Protein AF-A0A383BX82-F1 (afdb_monomer)

InterPro domains:
  IPR032688 ABC-2 type transporter permease protein NosY-like [PF12679] (56-108)
  IPR051449 ABC-2 integral membrane transporter component [PTHR30294] (46-108)

pLDDT: mean 72.77, std 10.82, range [38.78, 86.19]

Structure (mmCIF, N/CA/C/O backbone):
data_AF-A0A383BX82-F1
#
_entry.id   AF-A0A383BX82-F1
#
loop_
_atom_site.group_PDB
_atom_site.id
_atom_site.type_symbol
_atom_site.label_atom_id
_atom_site.label_alt_id
_atom_site.label_comp_id
_atom_site.label_asym_id
_atom_site.label_entity_id
_atom_site.label_seq_id
_atom_site.pdbx_PDB_ins_code
_atom_site.Cartn_x
_atom_site.Cartn_y
_atom_site.Cartn_z
_atom_site.occupancy
_atom_site.B_iso_or_equiv
_atom_site.auth_seq_id
_atom_site.auth_comp_id
_atom_site.auth_asym_id
_atom_site.auth_atom_id
_atom_site.pdbx_PDB_model_num
ATOM 1 N N . LEU A 1 1 ? -21.306 5.546 4.176 1.00 38.78 1 LEU A N 1
ATOM 2 C CA . LEU A 1 1 ? -20.484 5.124 3.016 1.00 38.78 1 LEU A CA 1
ATOM 3 C C . LEU A 1 1 ? -19.289 6.042 2.712 1.00 38.78 1 LEU A C 1
ATOM 5 O O . LEU A 1 1 ? -18.269 5.518 2.304 1.00 38.78 1 LEU A O 1
ATOM 9 N N . ILE A 1 2 ? -19.361 7.365 2.923 1.00 40.50 2 ILE A N 1
ATOM 10 C CA . ILE A 1 2 ? -18.286 8.305 2.517 1.00 40.50 2 ILE A CA 1
ATOM 11 C C . ILE A 1 2 ? -17.115 8.367 3.525 1.00 40.50 2 ILE A C 1
ATOM 13 O O . ILE A 1 2 ? -15.969 8.502 3.120 1.00 40.50 2 ILE A O 1
ATOM 17 N N . SER A 1 3 ? -17.364 8.157 4.824 1.00 40.38 3 SER A N 1
ATOM 18 C CA . SER A 1 3 ? -16.331 8.316 5.870 1.00 40.38 3 SER A CA 1
ATOM 19 C C . SER A 1 3 ? -15.223 7.243 5.854 1.00 40.38 3 SER A C 1
ATOM 21 O O . SER A 1 3 ? -14.104 7.498 6.287 1.00 40.38 3 SER A O 1
ATOM 23 N N . TYR A 1 4 ? -15.482 6.053 5.293 1.00 45.59 4 TYR A N 1
ATOM 24 C CA . TYR A 1 4 ? -14.474 4.980 5.225 1.00 45.59 4 TYR A CA 1
ATOM 25 C C . TYR A 1 4 ? -13.432 5.209 4.109 1.00 45.59 4 TYR A C 1
ATOM 27 O O . TYR A 1 4 ? -12.323 4.695 4.190 1.00 45.59 4 TYR A O 1
ATOM 35 N N . PHE A 1 5 ? -13.748 6.052 3.113 1.00 47.09 5 PHE A N 1
ATOM 36 C CA . PHE A 1 5 ? -12.791 6.558 2.116 1.00 47.09 5 PHE A CA 1
ATOM 37 C C . PHE A 1 5 ? -12.114 7.876 2.550 1.00 47.09 5 PHE A C 1
ATOM 39 O O . PHE A 1 5 ? -11.331 8.441 1.787 1.00 47.09 5 PHE A O 1
ATOM 46 N N . SER A 1 6 ? -12.390 8.370 3.766 1.00 46.78 6 SER A N 1
ATOM 47 C CA . SER A 1 6 ? -11.918 9.665 4.282 1.00 46.78 6 SER A CA 1
ATOM 48 C C . SER A 1 6 ? -10.793 9.577 5.315 1.00 46.78 6 SER A C 1
ATOM 50 O O . SER A 1 6 ? -10.519 10.573 5.981 1.00 46.78 6 SER A O 1
ATOM 52 N N . THR A 1 7 ? -10.088 8.450 5.450 1.00 55.91 7 THR A N 1
ATOM 53 C CA . THR A 1 7 ? -8.778 8.476 6.115 1.00 55.91 7 THR A CA 1
ATOM 54 C C . THR A 1 7 ? -7.697 8.745 5.061 1.00 55.91 7 THR A C 1
ATOM 56 O O . THR A 1 7 ? -7.280 7.817 4.362 1.00 55.91 7 THR A O 1
ATOM 59 N N . PRO A 1 8 ? -7.194 9.996 4.923 1.00 63.03 8 PRO A N 1
ATOM 60 C CA . PRO A 1 8 ? -6.128 10.340 3.969 1.00 63.03 8 PRO A CA 1
ATOM 61 C C . PRO A 1 8 ? -4.891 9.444 4.125 1.00 63.03 8 PRO A C 1
ATOM 63 O O . PRO A 1 8 ? -4.123 9.241 3.191 1.00 63.03 8 PRO A O 1
ATOM 66 N N . LEU A 1 9 ? -4.749 8.824 5.293 1.00 69.12 9 LEU A N 1
ATOM 67 C CA . LEU A 1 9 ? -3.708 7.870 5.617 1.00 69.12 9 LEU A CA 1
ATOM 68 C C . LEU A 1 9 ? -3.700 6.618 4.718 1.00 69.12 9 LEU A C 1
ATOM 70 O O . LEU A 1 9 ? -2.635 6.076 4.457 1.00 69.12 9 LEU A O 1
ATOM 74 N N . ALA A 1 10 ? -4.848 6.118 4.245 1.00 69.62 10 ALA A N 1
ATOM 75 C CA . ALA A 1 10 ? -4.897 4.977 3.319 1.00 69.62 10 ALA A CA 1
ATOM 76 C C . ALA A 1 10 ? -4.145 5.298 2.014 1.00 69.62 10 ALA A C 1
ATOM 78 O O . ALA A 1 10 ? -3.256 4.555 1.601 1.00 69.62 10 ALA A O 1
ATOM 79 N N . TYR A 1 11 ? -4.416 6.472 1.446 1.00 74.38 11 TYR A N 1
ATOM 80 C CA . TYR A 1 11 ? -3.732 6.980 0.261 1.00 74.38 11 TYR A CA 1
ATOM 81 C C . TYR A 1 11 ? -2.240 7.214 0.508 1.00 74.38 11 TYR A C 1
ATOM 83 O O . TYR A 1 11 ? -1.431 6.881 -0.351 1.00 74.38 11 TYR A O 1
ATOM 91 N N . VAL A 1 12 ? -1.857 7.706 1.692 1.00 80.94 12 VAL A N 1
ATOM 92 C CA . VAL A 1 12 ? -0.441 7.888 2.059 1.00 80.94 12 VAL A CA 1
ATOM 93 C C . VAL A 1 12 ? 0.330 6.568 1.979 1.00 80.94 12 VAL A C 1
ATOM 95 O O . VAL A 1 12 ? 1.410 6.535 1.397 1.00 80.94 12 VAL A O 1
ATOM 98 N N . PHE A 1 13 ? -0.228 5.468 2.493 1.00 78.50 13 PHE A N 1
ATOM 99 C CA . PHE A 1 13 ? 0.424 4.156 2.406 1.00 78.50 13 PHE A CA 1
ATOM 100 C C . PHE A 1 13 ? 0.571 3.670 0.960 1.00 78.50 13 PHE A C 1
ATOM 102 O O . PHE A 1 13 ? 1.629 3.154 0.610 1.00 78.50 13 PHE A O 1
ATOM 109 N N . ILE A 1 14 ? -0.446 3.873 0.114 1.00 79.94 14 ILE A N 1
ATOM 110 C CA . ILE A 1 14 ? -0.378 3.521 -1.315 1.00 79.94 14 ILE A CA 1
ATOM 111 C C . ILE A 1 14 ? 0.702 4.343 -2.023 1.00 79.94 14 ILE A C 1
ATOM 113 O O . ILE A 1 14 ? 1.520 3.788 -2.749 1.00 79.94 14 ILE A O 1
ATOM 117 N N . VAL A 1 15 ? 0.743 5.657 -1.792 1.00 83.94 15 VAL A N 1
ATOM 118 C CA . VAL A 1 15 ? 1.742 6.545 -2.405 1.00 83.94 15 VAL A CA 1
ATOM 119 C C . VAL A 1 15 ? 3.152 6.158 -1.965 1.00 83.94 15 VAL A C 1
ATOM 121 O O . VAL A 1 15 ? 4.030 6.016 -2.811 1.00 83.94 15 VAL A O 1
ATOM 124 N N . ILE A 1 16 ? 3.372 5.921 -0.667 1.00 86.06 16 ILE A N 1
ATOM 125 C CA . ILE A 1 16 ? 4.670 5.461 -0.153 1.00 86.06 16 ILE A CA 1
ATOM 126 C C . ILE A 1 16 ? 5.053 4.125 -0.794 1.00 86.06 16 ILE A C 1
ATOM 128 O O . ILE A 1 16 ? 6.184 3.971 -1.247 1.00 86.06 16 ILE A O 1
ATOM 132 N N . PHE A 1 17 ? 4.118 3.178 -0.884 1.00 85.19 17 PHE A N 1
ATOM 133 C CA . PHE A 1 17 ? 4.359 1.889 -1.522 1.00 85.19 17 PHE A CA 1
ATOM 134 C C . PHE A 1 17 ? 4.759 2.033 -2.995 1.00 85.19 17 PHE A C 1
ATOM 136 O O . PHE A 1 17 ? 5.726 1.408 -3.426 1.00 85.19 17 PHE A O 1
ATOM 143 N N . LEU A 1 18 ? 4.071 2.883 -3.759 1.00 83.75 18 LEU A N 1
ATOM 144 C CA . LEU A 1 18 ? 4.383 3.133 -5.169 1.00 83.75 18 LEU A CA 1
ATOM 145 C C . LEU A 1 18 ? 5.738 3.815 -5.354 1.00 83.75 18 LEU A C 1
ATOM 147 O O . LEU A 1 18 ? 6.503 3.423 -6.238 1.00 83.75 18 LEU A O 1
ATOM 151 N N . VAL A 1 19 ? 6.059 4.801 -4.511 1.00 86.19 19 VAL A N 1
ATOM 152 C CA . VAL A 1 19 ? 7.354 5.494 -4.549 1.00 86.19 19 VAL A CA 1
ATOM 153 C C . VAL A 1 19 ? 8.483 4.536 -4.186 1.00 86.19 19 VAL A C 1
ATOM 155 O O . VAL A 1 19 ? 9.489 4.498 -4.892 1.00 86.19 19 VAL A O 1
ATOM 158 N N . LEU A 1 20 ? 8.320 3.725 -3.137 1.00 85.69 20 LEU A N 1
ATOM 159 C CA . LEU A 1 20 ? 9.302 2.708 -2.765 1.00 85.69 20 LEU A CA 1
ATOM 160 C C . LEU A 1 20 ? 9.471 1.684 -3.885 1.00 85.69 20 LEU A C 1
ATOM 162 O O . LEU A 1 20 ? 10.588 1.464 -4.333 1.00 85.69 20 LEU A O 1
ATOM 166 N N . THR A 1 21 ? 8.385 1.118 -4.408 1.00 82.31 21 THR A N 1
ATOM 167 C CA . THR A 1 21 ? 8.459 0.116 -5.482 1.00 82.31 21 THR A CA 1
ATOM 168 C C . THR A 1 21 ? 9.147 0.672 -6.731 1.00 82.31 21 THR A C 1
ATOM 170 O O . THR A 1 21 ? 10.005 0.003 -7.308 1.00 82.31 21 THR A O 1
ATOM 173 N N . SER A 1 22 ? 8.854 1.920 -7.108 1.00 78.12 22 SER A N 1
ATOM 174 C CA . SER A 1 22 ? 9.530 2.599 -8.221 1.00 78.12 22 SER A CA 1
ATOM 175 C C . SER A 1 22 ? 11.012 2.838 -7.917 1.00 78.12 22 SER A C 1
ATOM 177 O O . SER A 1 22 ? 11.869 2.501 -8.725 1.00 78.12 22 SER A O 1
ATOM 179 N N . THR A 1 23 ? 11.343 3.350 -6.731 1.00 81.75 23 THR A N 1
ATOM 180 C CA . THR A 1 23 ? 12.731 3.653 -6.340 1.00 81.75 23 THR A CA 1
ATOM 181 C C . THR A 1 23 ? 13.578 2.385 -6.280 1.00 81.75 23 THR A C 1
ATOM 183 O O . THR A 1 23 ? 14.685 2.351 -6.808 1.00 81.75 23 THR A O 1
ATOM 186 N N . PHE A 1 24 ? 13.052 1.310 -5.696 1.00 79.75 24 PHE A N 1
ATOM 187 C CA . PHE A 1 24 ? 13.736 0.022 -5.646 1.00 79.75 24 PHE A CA 1
ATOM 188 C C . PHE A 1 24 ? 13.928 -0.570 -7.044 1.00 79.75 24 PHE A C 1
ATOM 190 O O . PHE A 1 24 ? 14.996 -1.095 -7.329 1.00 79.75 24 PHE A O 1
ATOM 197 N N . THR A 1 25 ? 12.943 -0.440 -7.935 1.00 75.38 25 THR A N 1
ATOM 198 C CA . THR A 1 25 ? 13.055 -0.956 -9.309 1.00 75.38 25 THR A CA 1
ATOM 199 C C . THR A 1 25 ? 14.057 -0.149 -10.142 1.00 75.38 25 THR A C 1
ATOM 201 O O . THR A 1 25 ? 14.941 -0.737 -10.757 1.00 75.38 25 THR A O 1
ATOM 204 N N . PHE A 1 26 ? 13.979 1.186 -10.135 1.00 73.75 26 PHE A N 1
ATOM 205 C CA . PHE A 1 26 ? 14.826 2.037 -10.981 1.00 73.75 26 PHE A CA 1
ATOM 206 C C . PHE A 1 26 ? 16.232 2.272 -10.414 1.00 73.75 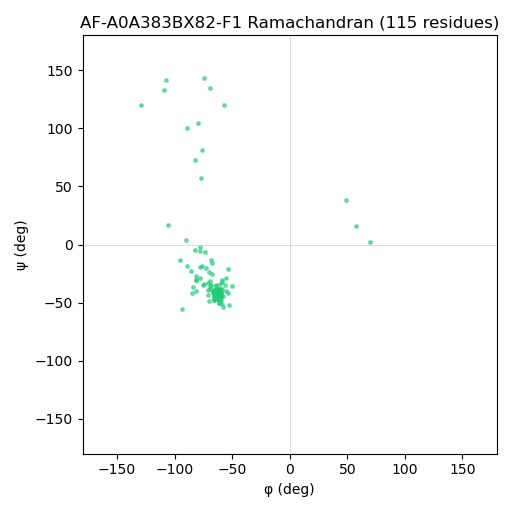26 PHE A C 1
ATOM 208 O O . PHE A 1 26 ? 17.192 2.260 -11.182 1.00 73.75 26 PHE A O 1
ATOM 215 N N . TYR A 1 27 ? 16.361 2.479 -9.098 1.00 74.31 27 TYR A N 1
ATOM 216 C CA . TYR A 1 27 ? 17.625 2.841 -8.445 1.00 74.31 27 TYR A CA 1
ATOM 217 C C . TYR A 1 27 ? 18.382 1.612 -7.922 1.00 74.31 27 TYR A C 1
ATOM 219 O O . TYR A 1 27 ? 19.514 1.386 -8.319 1.00 74.31 27 TYR A O 1
ATOM 227 N N . LEU A 1 28 ? 17.759 0.772 -7.082 1.00 69.38 28 LEU A N 1
ATOM 228 C CA . LEU A 1 28 ? 18.412 -0.439 -6.535 1.00 69.38 28 LEU A CA 1
ATOM 229 C C . LEU A 1 28 ? 18.453 -1.603 -7.534 1.00 69.38 28 LEU A C 1
ATOM 231 O O . LEU A 1 28 ? 19.347 -2.445 -7.490 1.00 69.38 28 LEU A O 1
ATOM 235 N N . GLY A 1 29 ? 17.484 -1.658 -8.444 1.00 67.62 29 GLY A N 1
ATOM 236 C CA . GLY A 1 29 ? 17.442 -2.614 -9.539 1.00 67.62 29 GLY A CA 1
ATOM 237 C C . GLY A 1 29 ? 18.448 -2.30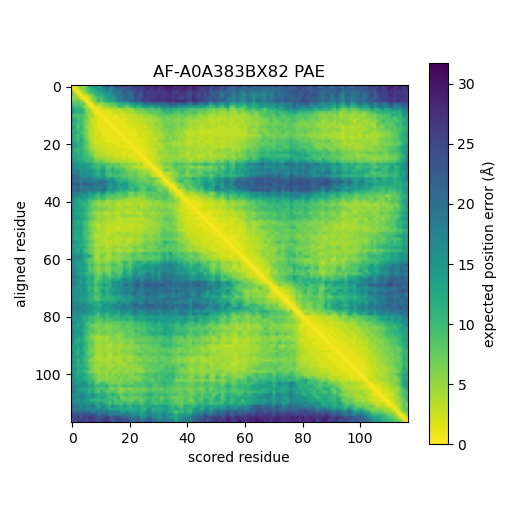8 -10.646 1.00 67.62 29 GLY A C 1
ATOM 238 O O . GLY A 1 29 ? 18.600 -3.142 -11.531 1.00 67.62 29 GLY A O 1
ATOM 239 N N . ASN A 1 30 ? 19.161 -1.172 -10.605 1.00 67.25 30 ASN A N 1
ATOM 240 C CA . ASN A 1 30 ? 20.081 -0.734 -11.661 1.00 67.25 30 ASN A CA 1
ATOM 241 C C . ASN A 1 30 ? 19.439 -0.800 -13.058 1.00 67.25 30 ASN A C 1
ATOM 243 O O . ASN A 1 30 ? 20.086 -1.193 -14.025 1.00 67.25 30 ASN A O 1
ATOM 247 N N . PHE A 1 31 ? 18.152 -0.447 -13.161 1.00 66.44 31 PHE A N 1
ATOM 248 C CA . PHE A 1 31 ? 17.374 -0.582 -14.398 1.00 66.44 31 PHE A CA 1
ATOM 249 C C . PHE A 1 31 ? 18.040 0.147 -15.575 1.00 66.44 31 PHE A C 1
ATOM 251 O O . PHE A 1 31 ? 18.120 -0.386 -16.675 1.00 66.44 31 PHE A O 1
ATOM 258 N N . TYR A 1 32 ? 18.597 1.333 -15.311 1.00 63.12 32 TYR A N 1
ATOM 259 C CA . TYR A 1 32 ? 19.310 2.129 -16.312 1.00 63.12 32 TYR A CA 1
ATOM 260 C C . TYR A 1 32 ? 20.709 1.591 -16.648 1.00 63.12 32 TYR A C 1
ATOM 262 O O . TYR A 1 32 ? 21.127 1.684 -17.796 1.00 63.12 32 TYR A O 1
ATOM 270 N N . GLU A 1 33 ? 21.434 1.015 -15.684 1.00 61.53 33 GLU A N 1
ATOM 271 C CA . GLU A 1 33 ? 22.797 0.503 -15.915 1.00 61.53 33 GLU A CA 1
ATOM 272 C C . GLU A 1 33 ? 22.808 -0.891 -16.555 1.00 61.53 33 GLU A C 1
ATOM 274 O O . GLU A 1 33 ? 23.762 -1.238 -17.247 1.00 61.53 33 GLU A O 1
ATOM 279 N N . ARG A 1 34 ? 21.757 -1.700 -16.347 1.00 63.59 34 ARG A N 1
ATOM 280 C CA . ARG A 1 34 ? 21.658 -3.042 -16.942 1.00 63.59 34 ARG A CA 1
ATOM 281 C C . ARG A 1 34 ? 21.379 -3.019 -18.441 1.00 63.59 34 ARG A C 1
ATOM 283 O O . ARG A 1 34 ? 21.604 -4.038 -19.084 1.00 63.59 34 ARG A O 1
ATOM 290 N N . GLY A 1 35 ? 20.862 -1.913 -18.987 1.00 63.09 35 GLY A N 1
ATOM 291 C CA . GLY A 1 35 ? 20.487 -1.818 -20.404 1.00 63.09 35 GLY A CA 1
ATOM 292 C C . GLY A 1 35 ? 19.461 -2.871 -20.849 1.00 63.09 35 GLY A C 1
ATOM 293 O O . GLY A 1 35 ? 19.318 -3.114 -22.039 1.00 63.09 35 GLY A O 1
ATOM 294 N N . GLN A 1 36 ? 18.776 -3.518 -19.901 1.00 62.34 36 GLN A N 1
ATOM 295 C CA . GLN A 1 36 ? 17.768 -4.545 -20.139 1.00 62.34 36 GLN A CA 1
ATOM 296 C C . GLN A 1 36 ? 16.510 -4.191 -19.359 1.00 62.34 36 GLN A C 1
ATOM 298 O O . GLN A 1 36 ? 16.529 -4.098 -18.127 1.00 62.34 36 GLN A O 1
ATOM 303 N N . ALA A 1 37 ? 15.409 -4.018 -20.081 1.00 64.38 37 ALA A N 1
ATOM 304 C CA . ALA A 1 37 ? 14.111 -3.732 -19.497 1.00 64.38 37 ALA A CA 1
ATOM 305 C C . ALA A 1 37 ? 13.431 -5.031 -19.034 1.00 64.38 37 ALA A C 1
ATOM 307 O O . ALA A 1 37 ? 12.486 -5.522 -19.647 1.00 64.38 37 ALA A O 1
ATOM 308 N N . ASP A 1 38 ? 13.929 -5.603 -17.940 1.00 68.94 38 ASP A N 1
ATOM 309 C CA . ASP A 1 38 ? 13.336 -6.782 -17.308 1.00 68.94 38 ASP A CA 1
ATOM 310 C C . ASP A 1 38 ? 12.635 -6.403 -15.989 1.00 68.94 38 ASP A C 1
ATOM 312 O O . ASP A 1 38 ? 13.102 -5.575 -15.202 1.00 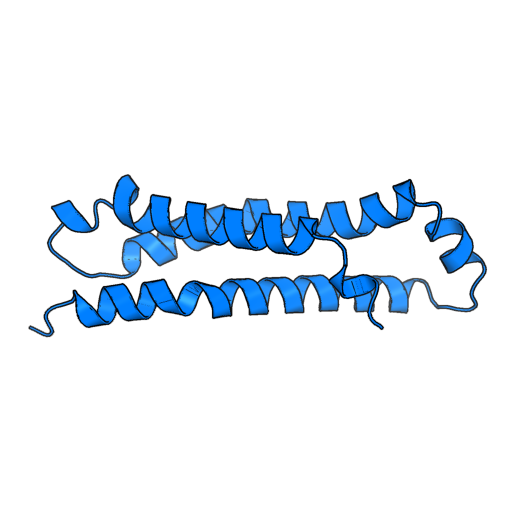68.94 38 ASP A O 1
ATOM 316 N N . LEU A 1 39 ? 11.493 -7.040 -15.735 1.00 68.81 39 LEU A N 1
ATOM 317 C CA . LEU A 1 39 ? 10.723 -6.960 -14.495 1.00 68.81 39 LEU A CA 1
ATOM 318 C C . LEU A 1 39 ? 11.320 -7.809 -13.358 1.00 68.81 39 LEU A C 1
ATOM 320 O O . LEU A 1 39 ? 10.797 -7.792 -12.243 1.00 68.81 39 LEU A O 1
ATOM 324 N N . SER A 1 40 ? 12.408 -8.543 -13.589 1.00 72.38 40 SER A N 1
ATOM 325 C CA . SER A 1 40 ? 13.052 -9.395 -12.583 1.00 72.38 40 SER A CA 1
ATOM 326 C C . SER A 1 40 ? 13.399 -8.660 -11.282 1.00 72.38 40 SER A C 1
ATOM 328 O O . SER A 1 40 ? 13.137 -9.188 -10.200 1.00 72.38 40 SER A O 1
ATOM 330 N N . ALA A 1 41 ? 13.908 -7.423 -11.348 1.00 74.62 41 ALA A N 1
ATOM 331 C CA . ALA A 1 41 ? 14.167 -6.607 -10.155 1.00 74.62 41 ALA A CA 1
ATOM 332 C C . ALA A 1 41 ? 12.870 -6.223 -9.417 1.00 74.62 41 ALA A C 1
ATOM 334 O O . ALA A 1 41 ? 12.805 -6.313 -8.190 1.00 74.62 41 ALA A O 1
ATOM 335 N N . PHE A 1 42 ? 11.819 -5.867 -10.161 1.00 76.62 42 PHE A N 1
ATOM 336 C CA . PHE A 1 42 ? 10.505 -5.547 -9.604 1.00 76.62 42 PHE A CA 1
ATOM 337 C C . PHE A 1 42 ? 9.935 -6.732 -8.814 1.00 76.62 42 PHE A C 1
ATOM 339 O O . PHE A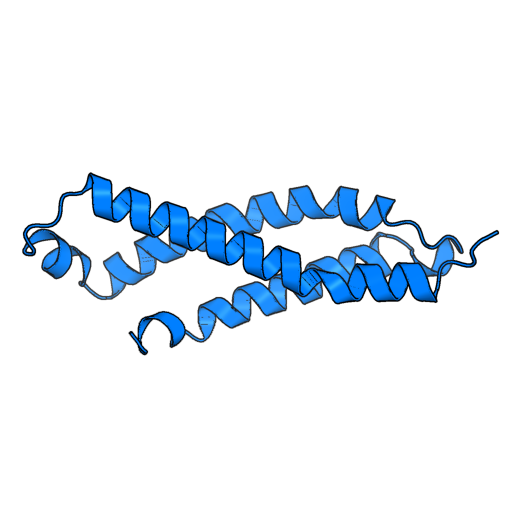 1 42 ? 9.596 -6.575 -7.642 1.00 76.62 42 PHE A O 1
ATOM 346 N N . PHE A 1 43 ? 9.906 -7.930 -9.409 1.00 79.12 43 PHE A N 1
ATOM 347 C CA . PHE A 1 43 ? 9.399 -9.140 -8.751 1.00 79.12 43 PHE A CA 1
ATOM 348 C C . PHE A 1 43 ? 10.275 -9.617 -7.588 1.00 79.12 43 PHE A C 1
ATOM 350 O O . PHE A 1 43 ? 9.758 -10.259 -6.678 1.00 79.12 43 PHE A O 1
ATOM 357 N N . ASN A 1 44 ? 11.571 -9.291 -7.573 1.00 82.31 44 ASN A N 1
ATOM 358 C CA . ASN A 1 44 ? 12.443 -9.619 -6.444 1.00 82.31 44 ASN A CA 1
ATOM 359 C C . ASN A 1 44 ? 12.123 -8.768 -5.212 1.00 82.31 44 ASN A C 1
ATOM 361 O O . ASN A 1 44 ? 12.050 -9.291 -4.104 1.00 82.31 44 ASN A O 1
ATOM 365 N N . PHE A 1 45 ? 11.905 -7.462 -5.396 1.00 80.88 45 PHE A N 1
ATOM 366 C CA . PHE A 1 45 ? 11.653 -6.535 -4.289 1.00 80.88 45 PHE A CA 1
ATOM 367 C C . PHE A 1 45 ? 10.181 -6.464 -3.867 1.00 80.88 45 PHE A C 1
ATOM 369 O O . PHE A 1 45 ? 9.897 -6.125 -2.717 1.00 80.88 45 PHE A O 1
ATOM 376 N N . HIS A 1 46 ? 9.243 -6.825 -4.748 1.00 82.06 46 HIS A N 1
ATOM 377 C CA . HIS A 1 46 ? 7.807 -6.810 -4.449 1.00 82.06 46 HIS A CA 1
ATOM 378 C C . HIS A 1 46 ? 7.447 -7.588 -3.165 1.00 82.06 46 HIS A C 1
ATOM 380 O O . HIS A 1 46 ? 6.826 -6.997 -2.280 1.00 82.06 46 HIS A O 1
ATOM 386 N N . PRO A 1 47 ? 7.866 -8.85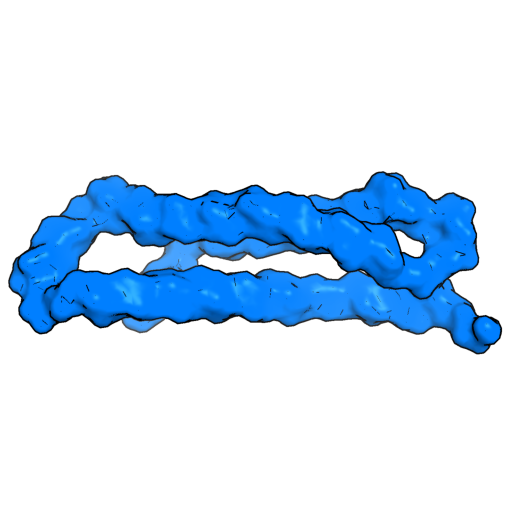9 -2.980 1.00 84.94 47 PRO A N 1
ATOM 387 C CA . PRO A 1 47 ? 7.527 -9.641 -1.790 1.00 84.94 47 PRO A CA 1
ATOM 388 C C . PRO A 1 47 ? 8.033 -9.008 -0.492 1.00 84.94 47 PRO A C 1
ATOM 390 O O . PRO A 1 47 ? 7.321 -9.013 0.511 1.00 84.94 47 PRO A O 1
ATOM 393 N N . TRP A 1 48 ? 9.229 -8.414 -0.514 1.00 86.06 48 TRP A N 1
ATOM 394 C CA . TRP A 1 48 ? 9.805 -7.735 0.649 1.00 86.06 48 TRP A CA 1
ATOM 395 C C . TRP A 1 48 ? 8.994 -6.505 1.046 1.00 86.06 48 TRP A C 1
ATOM 397 O O . TRP A 1 48 ? 8.700 -6.316 2.224 1.00 86.06 48 TRP A O 1
ATOM 407 N N . LEU A 1 49 ? 8.577 -5.695 0.070 1.00 84.75 49 LEU A N 1
ATOM 408 C CA . LEU A 1 49 ? 7.734 -4.528 0.333 1.00 84.75 49 LEU A CA 1
ATOM 409 C C . LEU A 1 49 ? 6.354 -4.944 0.860 1.00 84.75 49 LEU A C 1
ATOM 411 O O . LEU A 1 49 ? 5.855 -4.348 1.815 1.00 84.75 49 LEU A O 1
ATOM 415 N N . TYR A 1 50 ? 5.764 -6.005 0.303 1.00 82.94 50 TYR A N 1
ATOM 416 C CA . TYR A 1 50 ? 4.499 -6.563 0.785 1.00 82.94 50 TYR A CA 1
ATOM 417 C C . TYR A 1 50 ? 4.594 -7.113 2.208 1.00 82.94 50 TYR A C 1
ATOM 419 O O . TYR A 1 50 ? 3.674 -6.905 2.999 1.00 82.94 50 TYR A O 1
ATOM 427 N N . LEU A 1 51 ? 5.708 -7.754 2.567 1.00 85.75 51 LEU A N 1
ATOM 428 C CA . LEU A 1 51 ? 5.923 -8.289 3.911 1.00 85.75 51 LEU A CA 1
ATOM 429 C C . LEU A 1 51 ? 5.839 -7.198 4.985 1.00 85.75 51 LEU A C 1
ATOM 431 O O . LEU A 1 51 ? 5.348 -7.469 6.076 1.00 85.75 51 LEU A O 1
ATOM 435 N N . PHE A 1 52 ? 6.242 -5.963 4.676 1.00 84.19 52 PHE A N 1
ATOM 436 C CA . PHE A 1 52 ? 6.057 -4.818 5.571 1.00 84.19 52 PHE A CA 1
ATOM 437 C C . PHE A 1 52 ? 4.680 -4.164 5.430 1.00 84.19 52 PHE A C 1
ATOM 439 O O . PHE A 1 52 ? 4.054 -3.809 6.431 1.00 84.19 52 PHE A O 1
ATOM 446 N N . LEU A 1 53 ? 4.187 -4.008 4.201 1.00 82.19 53 LEU A N 1
ATOM 447 C CA . LEU A 1 53 ? 2.942 -3.299 3.923 1.00 82.19 53 LEU A CA 1
ATOM 448 C C . LEU A 1 53 ? 1.716 -4.015 4.511 1.00 82.19 53 LEU A C 1
ATOM 450 O O . LEU A 1 53 ? 0.886 -3.390 5.170 1.00 82.19 53 LEU A O 1
ATOM 454 N N . VAL A 1 54 ? 1.610 -5.328 4.297 1.00 83.38 54 VAL A N 1
ATOM 455 C CA . VAL A 1 54 ? 0.463 -6.152 4.709 1.00 83.38 54 VAL A CA 1
ATOM 456 C C . VAL A 1 54 ? 0.204 -6.078 6.222 1.00 83.38 54 VAL A C 1
ATOM 458 O O . VAL A 1 54 ? -0.923 -5.741 6.610 1.00 83.38 54 VAL A O 1
ATOM 461 N N . PRO A 1 55 ? 1.187 -6.338 7.109 1.00 82.12 55 PRO A N 1
ATOM 462 C CA . PRO A 1 55 ? 0.978 -6.207 8.546 1.00 82.12 55 PRO A CA 1
ATOM 463 C C . PRO A 1 55 ? 0.783 -4.753 8.972 1.00 82.12 55 PRO A C 1
ATOM 465 O O . PRO A 1 55 ? -0.035 -4.510 9.854 1.00 82.12 55 PRO A O 1
ATOM 468 N N . ALA A 1 56 ? 1.449 -3.781 8.337 1.00 82.56 56 ALA A N 1
ATOM 469 C CA . ALA A 1 56 ? 1.263 -2.370 8.672 1.00 82.56 56 ALA A CA 1
ATOM 470 C C . ALA A 1 56 ? -0.183 -1.903 8.426 1.00 82.56 56 ALA A C 1
ATOM 472 O O . ALA A 1 56 ? -0.782 -1.265 9.293 1.00 82.56 56 ALA A O 1
ATOM 473 N N . ILE A 1 57 ? -0.777 -2.275 7.286 1.00 77.25 57 ILE A N 1
ATOM 474 C CA . ILE A 1 57 ? -2.188 -1.992 6.981 1.00 77.25 57 ILE A CA 1
ATOM 475 C C . ILE A 1 57 ? -3.102 -2.747 7.945 1.00 77.25 57 ILE A C 1
ATOM 477 O O . ILE A 1 57 ? -4.013 -2.154 8.525 1.00 77.25 57 ILE A O 1
ATOM 481 N N . SER A 1 58 ? -2.841 -4.042 8.146 1.00 79.88 58 SER A N 1
ATOM 482 C CA . SER A 1 58 ? -3.680 -4.899 8.988 1.00 79.88 58 SER A CA 1
ATOM 483 C C . SER A 1 58 ? -3.719 -4.400 10.431 1.00 79.88 58 SER A C 1
ATOM 485 O O . SER A 1 58 ? -4.798 -4.201 10.980 1.00 79.88 58 SER A O 1
ATOM 487 N N . MET A 1 59 ? -2.563 -4.128 11.043 1.00 80.56 59 MET A N 1
ATOM 488 C CA . MET A 1 59 ? -2.477 -3.610 12.412 1.00 80.56 59 MET A CA 1
ATOM 489 C C . MET A 1 59 ? -3.170 -2.257 12.548 1.00 80.56 59 MET A C 1
ATOM 491 O O . MET A 1 59 ? -3.852 -2.013 13.544 1.00 80.56 59 MET A O 1
ATOM 495 N N . ARG A 1 60 ? -3.045 -1.388 11.538 1.00 75.25 60 ARG A N 1
ATOM 496 C CA . ARG A 1 60 ? -3.681 -0.071 11.557 1.00 75.25 60 ARG A CA 1
ATOM 497 C C . ARG A 1 60 ? -5.201 -0.161 11.553 1.00 75.25 60 ARG A C 1
ATOM 499 O O . ARG A 1 60 ? -5.835 0.553 12.323 1.00 75.25 60 ARG A O 1
ATOM 506 N N . LEU A 1 61 ? -5.765 -1.068 10.756 1.00 71.88 61 LEU A N 1
ATOM 507 C CA . LEU A 1 61 ? -7.211 -1.275 10.673 1.00 71.88 61 LEU A CA 1
ATOM 508 C C . LEU A 1 61 ? -7.829 -1.580 12.052 1.00 71.88 61 LEU A C 1
ATOM 510 O O . LEU A 1 61 ? -8.937 -1.154 12.363 1.00 71.88 61 LEU A O 1
ATOM 514 N N . TRP A 1 62 ? -7.091 -2.293 12.906 1.00 69.81 62 TRP A N 1
ATOM 515 C CA . TRP A 1 62 ? -7.491 -2.577 14.286 1.00 69.81 62 TRP A CA 1
ATOM 516 C C . TRP A 1 62 ? -7.135 -1.451 15.265 1.00 69.81 62 TRP A C 1
ATOM 518 O O . TRP A 1 62 ? -7.893 -1.182 16.199 1.00 69.81 62 TRP A O 1
ATOM 528 N N . ALA A 1 63 ? -5.995 -0.788 15.070 1.00 71.62 63 ALA A N 1
ATOM 529 C CA . ALA A 1 63 ? -5.532 0.291 15.936 1.00 71.62 63 ALA A CA 1
ATOM 530 C C . ALA A 1 63 ? -6.388 1.563 15.817 1.00 71.62 63 ALA A C 1
ATOM 532 O O . ALA A 1 63 ? -6.646 2.206 16.833 1.00 71.62 63 ALA A O 1
ATOM 533 N N . GLU A 1 64 ? -6.855 1.917 14.615 1.00 69.81 64 GLU A N 1
ATOM 534 C CA . GLU A 1 64 ? -7.734 3.077 14.403 1.00 69.81 64 GLU A CA 1
ATOM 535 C C . GLU A 1 64 ? -9.069 2.906 15.138 1.00 69.81 64 GLU A C 1
ATOM 537 O O . GLU A 1 64 ? -9.507 3.836 15.812 1.00 69.81 64 GLU A O 1
ATOM 542 N N . GLU A 1 65 ? -9.656 1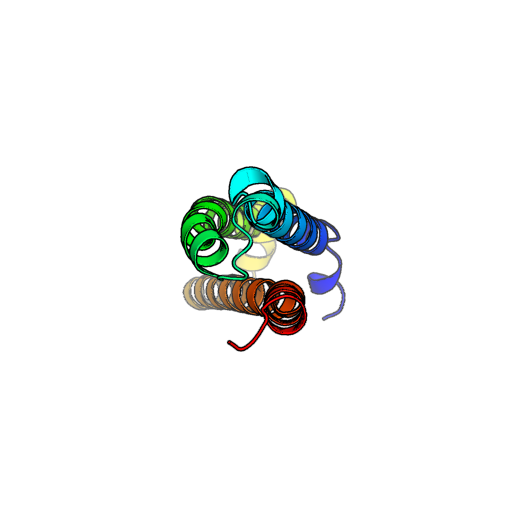.707 15.126 1.00 67.88 65 GLU A N 1
ATOM 543 C CA . GLU A 1 65 ? -10.893 1.432 15.870 1.00 67.88 65 GLU A CA 1
ATOM 544 C C . GLU A 1 65 ? -10.703 1.384 17.389 1.00 67.88 65 GLU A C 1
ATOM 546 O O . GLU A 1 65 ? -11.597 1.793 18.134 1.00 67.88 65 GLU A O 1
ATOM 551 N N . ARG A 1 66 ? -9.540 0.914 17.870 1.00 66.94 66 ARG A N 1
ATOM 552 C CA . ARG A 1 66 ? -9.199 1.008 19.300 1.00 66.94 66 ARG A CA 1
ATOM 553 C C . ARG A 1 66 ? -9.019 2.458 19.729 1.00 66.94 66 ARG A C 1
ATOM 555 O O . ARG A 1 66 ? -9.435 2.821 20.822 1.00 66.94 66 ARG A O 1
ATOM 562 N N . LYS A 1 67 ? -8.402 3.282 18.881 1.00 66.44 67 LYS A N 1
ATOM 563 C CA . LYS A 1 67 ? -8.111 4.688 19.179 1.00 66.44 67 LYS A CA 1
ATOM 564 C C . LYS A 1 67 ? -9.359 5.573 19.122 1.00 66.44 67 LYS A C 1
ATOM 566 O O . LYS A 1 67 ? -9.440 6.523 19.891 1.00 66.44 67 LYS A O 1
ATOM 571 N N . SER A 1 68 ? -10.319 5.284 18.239 1.00 65.75 68 SER A N 1
ATOM 572 C CA . SER A 1 68 ? -11.564 6.062 18.130 1.00 65.75 68 SER A CA 1
ATOM 573 C C . SER A 1 68 ? -12.640 5.666 19.147 1.00 65.75 68 SER A C 1
ATOM 575 O O . SER A 1 68 ? -13.699 6.288 19.164 1.00 65.75 68 SER A O 1
ATOM 577 N N . GLY A 1 69 ? -12.419 4.619 19.953 1.00 64.62 69 GLY A N 1
ATOM 578 C CA . GLY A 1 69 ? -13.434 4.063 20.859 1.00 64.62 69 GLY A CA 1
ATOM 579 C C . GLY A 1 69 ? -14.584 3.347 20.138 1.00 64.62 69 GLY A C 1
ATOM 580 O O . GLY A 1 69 ? -15.495 2.828 20.776 1.00 64.62 69 GLY A O 1
ATOM 581 N N . SER A 1 70 ? -14.550 3.258 18.803 1.00 68.06 70 SER A N 1
ATOM 582 C CA . SER A 1 70 ? -15.613 2.627 18.009 1.00 68.06 70 SER A CA 1
ATOM 583 C C . SER A 1 70 ? -15.708 1.118 18.226 1.00 68.06 70 SER A C 1
ATOM 585 O O . SER A 1 70 ? -16.737 0.534 17.904 1.00 68.06 70 SER A O 1
ATOM 587 N N . ILE A 1 71 ? -14.681 0.492 18.811 1.00 68.56 71 ILE A N 1
ATOM 588 C CA . ILE A 1 71 ? -14.748 -0.903 19.263 1.00 68.56 71 ILE A CA 1
ATOM 589 C C . ILE A 1 71 ? -15.865 -1.121 20.287 1.00 68.56 71 ILE A C 1
ATOM 591 O O . ILE A 1 71 ? -16.555 -2.132 20.208 1.00 68.56 71 ILE A O 1
ATOM 595 N N . GLU A 1 72 ? -16.095 -0.176 21.199 1.00 68.31 72 GLU A N 1
ATOM 596 C CA . GLU A 1 72 ? -17.154 -0.297 22.210 1.00 68.31 72 GLU A CA 1
ATOM 597 C C . GLU A 1 72 ? -18.542 -0.192 21.562 1.00 68.31 72 GLU A C 1
ATOM 599 O O . GLU A 1 72 ? -19.469 -0.922 21.909 1.00 68.31 72 GLU A O 1
ATOM 604 N N . LEU A 1 73 ? -18.667 0.654 20.536 1.00 67.06 73 LEU A N 1
ATOM 605 C CA . LEU A 1 73 ? -19.895 0.790 19.756 1.00 67.06 73 LEU A CA 1
ATOM 606 C C . LEU A 1 73 ? -20.154 -0.446 18.872 1.00 67.06 73 LEU A C 1
ATOM 608 O O . LEU A 1 73 ? -21.279 -0.921 18.777 1.00 67.06 73 LEU A O 1
ATOM 612 N N . LEU A 1 74 ? -19.108 -1.016 18.269 1.00 64.25 74 LEU A N 1
ATOM 613 C CA . LEU A 1 74 ? -19.189 -2.269 17.511 1.00 64.25 74 LEU A CA 1
ATOM 614 C C . LEU A 1 74 ? -19.574 -3.458 18.395 1.00 64.25 74 LEU A C 1
ATOM 616 O O . LEU A 1 74 ? -20.298 -4.331 17.934 1.00 64.25 74 LEU A O 1
ATOM 620 N N . MET A 1 75 ? -19.126 -3.481 19.654 1.00 65.44 75 MET A N 1
ATOM 621 C CA . MET A 1 75 ? -19.482 -4.530 20.616 1.00 65.44 75 MET A CA 1
ATOM 622 C C . MET A 1 75 ? -20.896 -4.389 21.193 1.00 65.44 75 MET A C 1
ATOM 624 O O . MET A 1 75 ? -21.426 -5.363 21.721 1.00 65.44 75 MET A O 1
ATOM 628 N N . THR A 1 76 ? -21.513 -3.207 21.107 1.00 77.56 76 THR A N 1
ATOM 629 C CA . THR A 1 76 ? -22.921 -3.005 21.503 1.00 77.56 76 THR A CA 1
ATOM 630 C C . THR A 1 76 ? -23.902 -3.246 20.354 1.00 77.56 76 THR A C 1
ATOM 632 O O . THR A 1 76 ? -25.085 -3.485 20.596 1.00 77.56 76 THR A O 1
ATOM 635 N N . LEU A 1 77 ? -23.425 -3.232 19.107 1.00 69.88 77 LEU A N 1
ATOM 636 C CA . LEU A 1 77 ? -24.191 -3.649 17.936 1.00 69.88 77 LEU A CA 1
ATOM 637 C C . LEU A 1 77 ? -24.309 -5.188 17.881 1.00 69.88 77 LEU A C 1
ATOM 639 O O . LEU A 1 77 ? -23.350 -5.885 18.209 1.00 69.88 77 LEU A O 1
ATOM 643 N N . PRO A 1 78 ? -25.453 -5.744 17.432 1.00 76.50 78 PRO A N 1
ATOM 644 C CA . PRO A 1 78 ? -25.673 -7.188 17.324 1.00 76.50 78 PRO A CA 1
ATOM 645 C C . PRO A 1 78 ? -24.967 -7.766 16.085 1.00 76.50 78 PRO A C 1
ATOM 647 O O . PRO A 1 78 ? -25.607 -8.326 15.200 1.00 76.50 78 PRO A O 1
ATOM 650 N N . ILE A 1 79 ? -23.653 -7.568 15.986 1.00 74.31 79 ILE A N 1
ATOM 651 C CA . ILE A 1 79 ? -22.817 -8.032 14.876 1.00 74.31 79 ILE A CA 1
ATOM 652 C C . ILE A 1 79 ? -21.944 -9.168 15.394 1.00 74.31 79 ILE A C 1
ATOM 654 O O . ILE A 1 79 ? -21.323 -9.051 16.454 1.00 74.31 79 ILE A O 1
ATOM 658 N N . GLU A 1 80 ? -21.866 -10.272 14.652 1.00 79.50 80 GLU A N 1
ATOM 659 C CA . GLU A 1 80 ? -21.010 -11.375 15.065 1.00 79.50 80 GLU A CA 1
ATOM 660 C C . GLU A 1 80 ? -19.527 -10.966 14.945 1.00 79.50 80 GLU A C 1
ATOM 662 O O . GLU A 1 80 ? -19.100 -10.461 13.900 1.00 79.50 80 GLU A O 1
ATOM 667 N N . PRO A 1 81 ? -18.671 -11.242 15.951 1.00 75.94 81 PRO A N 1
ATOM 668 C CA . PRO A 1 81 ? -17.241 -10.923 15.877 1.00 75.94 81 PRO A CA 1
ATOM 669 C C . PRO A 1 81 ? -16.548 -11.524 14.645 1.00 75.94 81 PRO A C 1
ATOM 671 O O . PRO A 1 81 ? -15.579 -10.969 14.130 1.00 75.94 81 PRO A O 1
ATOM 674 N N . ARG A 1 82 ? -17.061 -12.658 14.151 1.00 77.62 82 ARG A N 1
ATOM 675 C CA . ARG A 1 82 ? -16.571 -13.353 12.954 1.00 77.62 82 ARG A CA 1
ATOM 676 C C . ARG A 1 82 ? -16.800 -12.538 11.682 1.00 77.62 82 ARG A C 1
ATOM 678 O O . ARG A 1 82 ? -15.900 -12.456 10.849 1.00 77.62 82 ARG A O 1
ATOM 685 N N . GLU A 1 83 ? -17.962 -11.904 11.557 1.00 79.62 83 GLU A N 1
ATOM 686 C CA . GLU A 1 83 ? -18.311 -11.051 10.417 1.00 79.62 83 GLU A CA 1
ATOM 687 C C . GLU A 1 83 ? -17.430 -9.800 10.387 1.00 79.62 83 GLU A C 1
ATOM 689 O O . GLU A 1 83 ? -16.914 -9.425 9.333 1.00 79.62 83 GLU A O 1
ATOM 694 N N . ALA A 1 84 ? -17.166 -9.207 11.556 1.00 76.75 84 ALA A N 1
ATOM 695 C CA . ALA A 1 84 ? -16.255 -8.072 11.680 1.00 76.75 84 ALA A CA 1
ATOM 696 C C . ALA A 1 84 ? -14.817 -8.434 11.260 1.00 76.75 84 ALA A C 1
ATOM 698 O 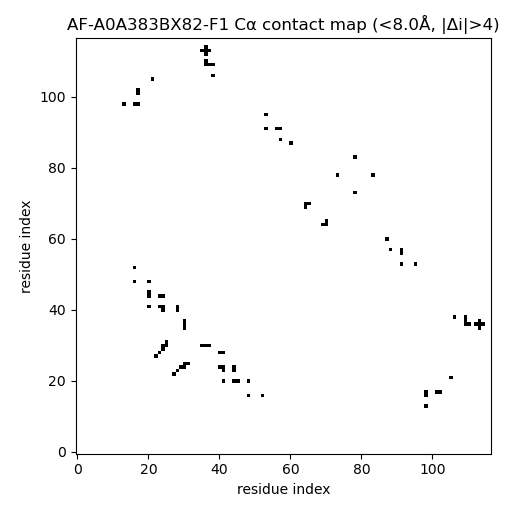O . ALA A 1 84 ? -14.167 -7.672 10.544 1.00 76.75 84 ALA A O 1
ATOM 699 N N . VAL A 1 85 ? -14.315 -9.609 11.660 1.00 81.44 85 VAL A N 1
ATOM 700 C CA . VAL A 1 85 ? -12.983 -10.090 11.250 1.00 81.44 85 VAL A CA 1
ATOM 701 C C . VAL A 1 85 ? -12.925 -10.336 9.740 1.00 81.44 85 VAL A C 1
ATOM 703 O O . VAL A 1 85 ? -11.982 -9.884 9.089 1.00 81.44 85 VAL A O 1
ATOM 706 N N . LEU A 1 86 ? -13.932 -11.005 9.169 1.00 81.88 86 LEU A N 1
ATOM 707 C CA . LEU A 1 86 ? -13.990 -11.295 7.734 1.00 81.88 86 LEU A CA 1
ATOM 708 C C . LEU A 1 86 ? -14.093 -10.022 6.888 1.00 81.88 86 LEU A C 1
ATOM 710 O O . LEU A 1 86 ? -13.368 -9.889 5.904 1.00 81.88 86 LEU A O 1
ATOM 714 N N . GLY A 1 87 ? -14.927 -9.059 7.287 1.00 80.44 87 GLY A N 1
ATOM 715 C CA . GLY A 1 87 ? -15.059 -7.784 6.581 1.00 80.44 87 GLY A CA 1
ATOM 716 C C . GLY A 1 87 ? -13.742 -7.008 6.537 1.00 80.44 87 GLY A C 1
ATOM 717 O O . GLY A 1 87 ? -13.332 -6.522 5.484 1.00 80.44 87 GLY A O 1
ATOM 718 N N . LYS A 1 88 ? -13.020 -6.964 7.660 1.00 77.38 88 LYS A N 1
ATOM 719 C CA . LYS A 1 88 ? -11.699 -6.327 7.746 1.00 77.38 88 LYS A CA 1
ATOM 720 C C . LYS A 1 88 ? -10.631 -7.044 6.932 1.00 77.38 88 LYS A C 1
ATOM 722 O O . LYS A 1 88 ? -9.796 -6.398 6.303 1.00 77.38 88 LYS A O 1
ATOM 727 N N . PHE A 1 89 ? -10.662 -8.372 6.929 1.00 79.44 89 PHE A N 1
ATOM 728 C CA . PHE A 1 89 ? -9.759 -9.176 6.117 1.00 79.44 89 PHE A CA 1
ATOM 729 C C . PHE A 1 89 ? -9.974 -8.918 4.620 1.00 79.44 89 PHE A C 1
ATOM 731 O O . PHE A 1 89 ? -9.014 -8.651 3.896 1.00 79.44 89 PHE A O 1
ATOM 738 N N . LEU A 1 90 ? -11.231 -8.911 4.167 1.00 81.69 90 LEU A N 1
ATOM 739 C CA . LEU A 1 90 ? -11.582 -8.594 2.782 1.00 81.69 90 LEU A CA 1
ATOM 740 C C . LEU A 1 90 ? -11.225 -7.149 2.412 1.00 81.69 90 LEU A C 1
ATOM 742 O O . LEU A 1 90 ? -10.763 -6.904 1.300 1.00 81.69 90 LEU A O 1
ATOM 746 N N . ALA A 1 91 ? -11.362 -6.200 3.342 1.00 80.38 91 ALA A N 1
ATOM 747 C CA . ALA A 1 91 ? -10.925 -4.821 3.134 1.00 80.38 91 ALA A CA 1
ATOM 748 C C . ALA A 1 91 ? -9.403 -4.721 2.922 1.00 80.38 91 ALA A C 1
ATOM 750 O O . ALA A 1 91 ? -8.956 -4.025 2.010 1.00 80.38 91 ALA A O 1
ATOM 751 N N . ALA A 1 92 ? -8.603 -5.451 3.708 1.00 80.19 92 ALA A N 1
ATOM 752 C CA . ALA A 1 92 ? -7.153 -5.514 3.516 1.00 80.19 92 ALA A CA 1
ATOM 753 C C . ALA A 1 92 ? -6.782 -6.139 2.157 1.00 80.19 92 ALA A C 1
ATOM 755 O O . ALA A 1 92 ? -5.897 -5.636 1.466 1.00 80.19 92 ALA A O 1
ATOM 756 N N . TRP A 1 93 ? -7.501 -7.183 1.735 1.00 81.56 93 TRP A N 1
ATOM 757 C CA . TRP A 1 93 ? -7.345 -7.791 0.409 1.00 81.56 93 TRP A CA 1
ATOM 758 C C . TRP A 1 93 ? -7.682 -6.833 -0.734 1.00 81.56 93 TRP A C 1
ATOM 760 O O . TRP A 1 93 ? -6.913 -6.723 -1.687 1.00 81.56 93 TRP A O 1
ATOM 770 N N . ALA A 1 94 ? -8.795 -6.105 -0.637 1.00 82.31 94 ALA A N 1
ATOM 771 C CA . ALA A 1 94 ? -9.175 -5.107 -1.633 1.00 82.31 94 ALA A CA 1
ATOM 772 C C . ALA A 1 94 ? -8.129 -3.985 -1.735 1.00 82.31 94 ALA A C 1
ATOM 774 O O . ALA A 1 94 ? -7.804 -3.536 -2.833 1.00 82.31 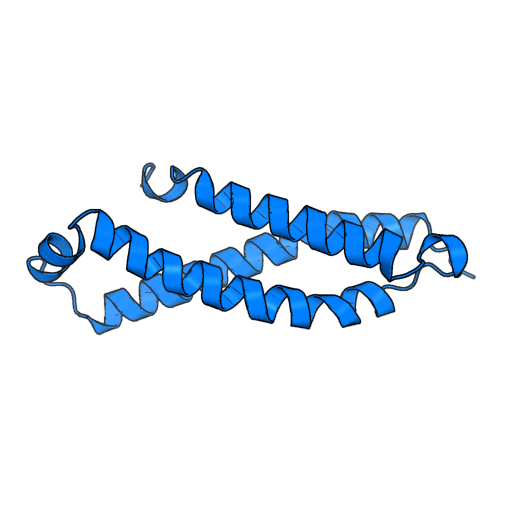94 ALA A O 1
ATOM 775 N N . PHE A 1 95 ? -7.555 -3.571 -0.603 1.00 80.00 95 PHE A N 1
ATOM 776 C CA . PHE A 1 95 ? -6.486 -2.577 -0.572 1.00 80.00 95 PHE A CA 1
ATOM 777 C C . PHE A 1 95 ? -5.212 -3.072 -1.265 1.00 80.00 95 PHE A C 1
ATOM 779 O O . PHE A 1 95 ? -4.614 -2.345 -2.055 1.00 80.00 95 PHE A O 1
ATOM 786 N N . ILE A 1 96 ? -4.815 -4.318 -1.002 1.00 81.06 96 ILE A N 1
ATOM 787 C CA . ILE A 1 96 ? -3.692 -4.975 -1.679 1.00 81.06 96 ILE A CA 1
ATOM 788 C C . ILE A 1 96 ? -3.940 -5.046 -3.189 1.00 81.06 96 ILE A C 1
ATOM 790 O O . ILE A 1 96 ? -3.074 -4.654 -3.967 1.00 81.06 96 ILE A O 1
ATOM 794 N N . ALA A 1 97 ? -5.127 -5.484 -3.612 1.00 83.69 97 ALA A N 1
ATOM 795 C CA . ALA A 1 97 ? -5.485 -5.551 -5.025 1.00 83.69 97 ALA A CA 1
ATOM 796 C C . ALA A 1 97 ? -5.419 -4.168 -5.695 1.00 83.69 97 ALA A C 1
ATOM 798 O O . ALA A 1 97 ? -4.883 -4.038 -6.793 1.00 83.69 97 ALA A O 1
ATOM 799 N N . LEU A 1 98 ? -5.896 -3.121 -5.013 1.00 82.94 98 LEU A N 1
ATOM 800 C CA . LEU A 1 98 ? -5.808 -1.744 -5.494 1.00 82.94 98 LEU A CA 1
ATOM 801 C C . LEU A 1 98 ? -4.352 -1.271 -5.619 1.00 82.94 98 LEU A C 1
ATOM 803 O O . LEU A 1 98 ? -3.991 -0.684 -6.637 1.00 82.94 98 LEU A O 1
ATOM 807 N N . ALA A 1 99 ? -3.511 -1.543 -4.617 1.00 79.50 99 ALA A N 1
ATOM 808 C CA . ALA A 1 99 ? -2.089 -1.209 -4.662 1.00 79.50 99 ALA A CA 1
ATOM 809 C C . ALA A 1 99 ? -1.389 -1.907 -5.838 1.00 79.50 99 ALA A C 1
ATOM 811 O O . ALA A 1 99 ? -0.611 -1.274 -6.548 1.00 79.50 99 ALA A O 1
ATOM 812 N N . LEU A 1 100 ? -1.728 -3.175 -6.089 1.00 80.38 100 LEU A N 1
ATOM 813 C CA . LEU A 1 100 ? -1.195 -3.963 -7.196 1.00 80.38 100 LEU A CA 1
ATOM 814 C C . LEU A 1 100 ? -1.611 -3.385 -8.556 1.00 80.38 100 LEU A C 1
ATOM 816 O O . LEU A 1 100 ? -0.757 -3.212 -9.426 1.00 80.38 100 LEU A O 1
ATOM 820 N N . ILE A 1 101 ? -2.881 -2.996 -8.713 1.00 83.31 101 ILE A N 1
ATOM 821 C CA . ILE A 1 101 ? -3.379 -2.308 -9.916 1.00 83.31 101 ILE A CA 1
ATOM 822 C C . ILE A 1 101 ? -2.649 -0.979 -10.130 1.00 83.31 101 ILE A C 1
ATOM 824 O O . ILE A 1 101 ? -2.270 -0.664 -11.255 1.00 83.31 101 ILE A O 1
ATOM 828 N N . LEU A 1 102 ? -2.394 -0.202 -9.075 1.00 79.50 102 LEU A N 1
ATOM 829 C CA . LEU A 1 102 ? -1.668 1.062 -9.218 1.00 79.50 102 LEU A CA 1
ATOM 830 C C . LEU A 1 102 ? -0.196 0.882 -9.608 1.00 79.50 102 LEU A C 1
ATOM 832 O O . LEU A 1 102 ? 0.423 1.850 -10.042 1.00 79.50 102 LEU A O 1
ATOM 836 N N . THR A 1 103 ? 0.361 -0.326 -9.512 1.00 77.06 103 THR A N 1
ATOM 837 C CA . THR A 1 103 ? 1.703 -0.640 -10.027 1.00 77.06 103 THR A CA 1
ATOM 838 C C . THR A 1 103 ? 1.766 -0.836 -11.544 1.00 77.06 103 THR A C 1
ATOM 840 O O . THR A 1 103 ? 2.861 -0.930 -12.097 1.00 77.06 103 THR A O 1
ATOM 843 N N . PHE A 1 104 ? 0.624 -0.828 -12.239 1.00 76.25 104 PHE A N 1
ATOM 844 C CA . PHE A 1 104 ? 0.531 -0.935 -13.700 1.00 76.25 104 PHE A CA 1
ATOM 845 C C . PHE A 1 104 ? 1.428 0.037 -14.503 1.00 76.25 104 PHE A C 1
ATOM 847 O O . PHE A 1 104 ? 1.985 -0.394 -15.514 1.00 76.25 104 PHE A O 1
ATOM 854 N N . PRO A 1 105 ? 1.669 1.299 -14.080 1.00 74.25 105 PRO A N 1
ATOM 855 C CA . PRO A 1 105 ? 2.573 2.208 -14.785 1.00 74.25 105 PRO A CA 1
ATOM 856 C C . PRO A 1 105 ? 4.003 1.674 -14.907 1.00 74.25 105 PRO A C 1
ATOM 858 O O . PRO A 1 105 ? 4.662 1.953 -15.900 1.00 74.25 105 PRO A O 1
ATOM 861 N N . ILE A 1 106 ? 4.481 0.877 -13.942 1.00 72.81 106 ILE A N 1
ATOM 862 C CA . ILE A 1 106 ? 5.825 0.280 -14.001 1.00 72.81 106 ILE A CA 1
ATOM 863 C C . ILE A 1 106 ? 5.908 -0.720 -15.158 1.00 72.81 106 ILE A C 1
ATOM 865 O O . ILE A 1 106 ? 6.887 -0.724 -15.896 1.00 72.81 106 ILE A O 1
ATOM 869 N N . TRP A 1 107 ? 4.853 -1.511 -15.364 1.00 69.50 107 TRP A N 1
ATOM 870 C CA . TRP A 1 107 ? 4.744 -2.438 -16.491 1.00 69.50 107 TRP A CA 1
ATOM 871 C C . TRP A 1 107 ? 4.773 -1.712 -17.839 1.00 69.50 107 TRP A C 1
ATOM 873 O O . TRP A 1 107 ? 5.481 -2.139 -18.746 1.00 69.50 107 TRP A O 1
ATOM 883 N N . ILE A 1 108 ? 4.053 -0.590 -17.951 1.00 72.31 108 ILE A N 1
ATOM 884 C CA . ILE A 1 108 ? 4.057 0.247 -19.159 1.00 72.31 108 ILE A CA 1
ATOM 885 C C . ILE A 1 108 ? 5.461 0.793 -19.425 1.00 72.31 108 ILE A C 1
ATOM 887 O O . ILE A 1 108 ? 5.936 0.704 -20.551 1.00 72.31 108 ILE A O 1
ATOM 891 N N . THR A 1 109 ? 6.140 1.327 -18.406 1.00 68.12 109 THR A N 1
ATOM 892 C CA . THR A 1 109 ? 7.492 1.877 -18.571 1.00 68.12 109 THR A CA 1
ATOM 893 C C . THR A 1 109 ? 8.476 0.807 -19.033 1.00 68.12 109 THR A C 1
ATOM 895 O O . THR A 1 109 ? 9.248 1.058 -19.949 1.00 68.12 109 THR A O 1
ATOM 898 N N . VAL A 1 110 ? 8.426 -0.399 -18.459 1.00 67.06 110 VAL A N 1
ATOM 899 C CA . VAL A 1 110 ? 9.280 -1.513 -18.900 1.00 67.06 110 VAL A CA 1
ATOM 900 C C . VAL A 1 110 ? 8.948 -1.936 -20.330 1.00 67.06 110 VAL A C 1
ATOM 902 O O . VAL A 1 110 ? 9.858 -2.155 -21.113 1.00 67.06 110 VAL A O 1
ATOM 905 N N . ASN A 1 111 ? 7.669 -2.013 -20.702 1.00 69.38 111 ASN A N 1
ATOM 906 C CA . ASN A 1 111 ? 7.272 -2.406 -22.054 1.00 69.38 111 ASN A CA 1
ATOM 907 C C . ASN A 1 111 ? 7.615 -1.346 -23.116 1.00 69.38 111 ASN A C 1
ATOM 909 O O . ASN A 1 111 ? 7.901 -1.700 -24.250 1.00 69.38 111 ASN A O 1
ATOM 913 N N . PHE A 1 112 ? 7.600 -0.061 -22.752 1.00 64.31 112 PHE A N 1
ATOM 914 C CA . PHE A 1 112 ? 7.934 1.037 -23.662 1.00 64.31 112 PHE A CA 1
ATOM 915 C C . PHE A 1 112 ? 9.449 1.254 -23.805 1.00 64.31 112 PHE A C 1
ATOM 917 O O . PHE A 1 112 ? 9.894 1.719 -24.847 1.00 64.31 112 PHE A O 1
ATOM 924 N N . LEU A 1 113 ? 10.234 0.958 -22.759 1.00 63.88 113 LEU A N 1
ATOM 925 C CA . LEU A 1 113 ? 11.703 1.068 -22.772 1.00 63.88 113 LEU A CA 1
ATOM 926 C C . LEU A 1 113 ? 12.412 -0.255 -23.094 1.00 63.88 113 LEU A C 1
ATOM 928 O O . LEU A 1 113 ? 13.618 -0.252 -23.326 1.00 63.88 113 LEU A O 1
ATOM 932 N N . GLY A 1 114 ? 11.706 -1.380 -23.053 1.00 61.22 114 GLY A N 1
ATOM 933 C CA . GLY A 1 114 ? 12.227 -2.661 -23.492 1.00 61.22 114 GLY A CA 1
ATOM 934 C C . GLY A 1 114 ? 12.165 -2.749 -24.991 1.00 61.22 114 GLY A C 1
ATOM 935 O O . GLY A 1 114 ? 11.084 -2.954 -25.534 1.00 61.22 114 GLY A O 1
ATOM 936 N N . ASP A 1 115 ? 13.317 -2.596 -25.635 1.00 53.31 115 ASP A N 1
ATOM 937 C CA . ASP A 1 115 ? 13.454 -2.949 -27.039 1.00 53.31 115 ASP A CA 1
ATOM 938 C C . ASP A 1 115 ? 13.059 -4.427 -27.209 1.00 53.31 115 ASP A C 1
ATOM 940 O O . ASP A 1 115 ? 13.635 -5.301 -26.547 1.00 53.31 115 ASP A O 1
ATOM 944 N N . PRO A 1 116 ? 12.033 -4.724 -28.025 1.00 48.03 116 PRO A N 1
ATOM 945 C CA . PRO A 1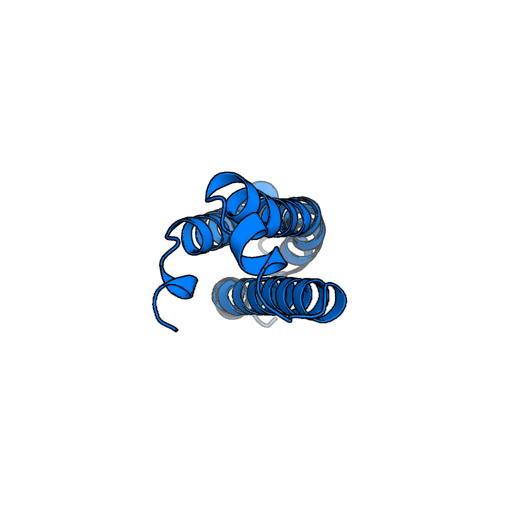 116 ? 11.702 -6.084 -28.397 1.00 48.03 116 PRO A CA 1
ATOM 946 C C . PRO A 1 116 ? 12.711 -6.555 -29.453 1.00 48.03 116 PRO A C 1
ATOM 948 O O . PRO A 1 116 ? 12.405 -6.525 -30.643 1.00 48.03 116 PRO A O 1
ATOM 951 N N . ASP A 1 117 ? 13.893 -6.976 -29.005 1.00 41.81 117 ASP A N 1
ATOM 952 C CA . ASP A 1 117 ? 14.852 -7.754 -29.804 1.00 41.81 117 ASP A CA 1
ATOM 953 C C . ASP A 1 117 ? 14.753 -9.254 -29.469 1.00 41.81 117 ASP A C 1
ATOM 955 O O . ASP A 1 117 ? 14.921 -9.627 -28.281 1.00 41.81 117 ASP A O 1
#

Radius of gyration: 18.46 Å; Cα contacts (8 Å, |Δi|>4): 49; chains: 1; bounding box: 48×24×52 Å

Foldseek 3Di:
DVVVVPPVVLVVLLVVLLVVLVCQCVPVVVCVVVLALDCVSSVVCVVVSCVVSLVVLLVVLVVVCVVVVCVVVVVVDPDDVVVVVVVSVVVSVVSVVVSVVVNVVSVVVSVVSHDPD

Mean predicted aligned error: 9.76 Å

Sequence (117 aa):
LISYFSTPLAYVFIVIFLVLTSTFTFYLGNFYERGQADLSAFFNFHPWLYLFLVPAISMRLWAEERKSGSIELLMTLPIEPREAVLGKFLAAWAFIALALILTFPIWITVNFLGDPD

Secondary structure (DSSP, 8-state):
--GGG--HHHHHHHHHHHHHHHHIIIIITTTTTS----THHHHHHHHHHHHHHHHHHHHHHHHHHHHTSHHHHHHHSS--HHHHHHHHHHHHHHHHHHHHHHTHHHHHHHHHHS---

Solvent-accessible surface area (backbone atoms only — not comparable to full-atom values): 6762 Å² total; per-residue (Å²): 129,67,70,84,77,61,52,70,62,61,58,50,52,47,51,52,49,52,52,49,54,50,45,45,28,50,63,76,41,35,39,78,82,64,78,52,60,64,63,65,46,44,65,64,49,47,60,59,54,46,65,54,47,54,56,55,53,52,53,43,67,55,46,53,34,62,72,68,52,49,52,61,56,52,71,71,42,100,60,60,72,64,57,57,52,50,54,53,51,50,50,53,50,53,50,51,52,51,49,55,59,69,48,48,63,59,56,50,52,34,62,74,67,27,78,94,122

Organism: NCBI:txid408172

Nearest PDB structures (foldseek):
  5f5p-assembly2_G  TM=3.133E-01  e=6.080E+00  Homo sapiens